Protein AF-T0KER9-F1 (afdb_monomer)

Secondary structure (DSSP, 8-state):
-----------HHHHHHHHH--SSHHHHHHHHHTS-S-HHHHHHHHHHHHHHHHHHHHHHHHHHHHHHHHHHHHHHHHHHHHHHHHHHHHHHHHHHHHHHHHHHHHHHHHHHHHHHHHHHHHHHTT---HHHHHHHHHHHHHHS-SS---SS--------

Mean predicted aligned error: 19.55 Å

Solvent-accessible surface area (backbone atoms only — not comparable to full-atom values): 9563 Å² total; per-residue (Å²): 143,78,86,79,74,75,74,71,85,67,50,77,67,53,52,54,51,64,73,63,58,58,91,43,68,70,51,44,50,56,52,48,71,70,48,97,63,57,73,69,56,41,53,52,52,47,54,52,51,49,51,52,54,52,52,52,51,55,48,51,52,53,52,49,52,52,50,51,58,51,53,54,60,54,52,54,58,54,53,52,52,52,52,53,51,55,53,50,54,52,54,52,51,50,53,51,51,52,51,53,50,54,52,50,52,51,51,50,53,56,50,52,52,51,53,51,52,52,50,52,54,29,57,77,70,72,48,85,51,71,67,58,52,51,53,49,50,53,53,51,49,65,75,65,49,86,73,88,73,80,85,83,78,84,70,90,80,84,85,138

Sequence (160 aa):
MTDDDDEVHMSPVMRKLQRAKPATIREAEQYVNKLDVSDEDKVMIKKHCVAILRMQKKAHERDHEKAHAKGYRQGDKSAHKILNQQMQDVLDMNRENLGRVKELESAIKKEQAKVAAVTREAAIRGIELPYARAAAVKRARALTSPSGSSVAEAICIDQD

Organism: Colletotrichum gloeosporioides (strain Cg-14) (NCBI:txid1237896)

pLDDT: mean 70.77, std 15.83, range [36.41, 95.31]

Nearest PDB structures (foldseek):
  3q84-assembly1_A  TM=3.142E-01  e=9.098E+00  Homo sapiens

Radius of gyration: 46.01 Å; Cα contacts (8 Å, |Δi|>4): 28; chains: 1; bounding box: 76×54×109 Å

Structure (mmCIF, N/CA/C/O backbone):
data_AF-T0KER9-F1
#
_entry.id   AF-T0KER9-F1
#
loop_
_atom_site.group_PDB
_atom_site.id
_atom_site.type_symbol
_atom_site.label_atom_id
_atom_site.label_alt_id
_atom_site.label_comp_id
_atom_site.label_asym_id
_atom_site.label_entity_id
_atom_site.label_seq_id
_atom_site.pdbx_PDB_ins_code
_atom_site.Cartn_x
_atom_site.Cartn_y
_atom_site.Cartn_z
_atom_site.occupancy
_atom_site.B_iso_or_equiv
_atom_site.auth_seq_id
_atom_site.auth_comp_id
_atom_site.auth_asym_id
_atom_site.auth_atom_id
_atom_site.pdbx_PDB_model_num
ATOM 1 N N . MET A 1 1 ? -32.392 24.425 36.756 1.00 43.94 1 MET A N 1
ATOM 2 C CA . MET A 1 1 ? -32.258 24.316 38.218 1.00 43.94 1 MET A CA 1
ATOM 3 C C . MET A 1 1 ? -33.446 23.538 38.726 1.00 43.94 1 MET A C 1
ATOM 5 O O . MET A 1 1 ? -34.551 24.062 38.662 1.00 43.94 1 MET A O 1
ATOM 9 N N . THR A 1 2 ? -33.205 22.290 39.104 1.00 38.09 2 THR A N 1
ATOM 10 C CA . THR A 1 2 ? -33.860 21.528 40.180 1.00 38.09 2 THR A CA 1
ATOM 11 C C . THR A 1 2 ? -33.209 20.154 40.111 1.00 38.09 2 THR A C 1
ATOM 13 O O . THR A 1 2 ? -33.622 19.273 39.364 1.00 38.09 2 THR A O 1
ATOM 16 N N . ASP A 1 3 ? -32.049 20.078 40.764 1.00 41.06 3 ASP A N 1
ATOM 17 C CA . ASP A 1 3 ? -31.461 18.824 41.200 1.00 41.06 3 ASP A CA 1
ATOM 18 C C . ASP A 1 3 ? -32.439 18.253 42.229 1.00 41.06 3 ASP A C 1
ATOM 20 O O . ASP A 1 3 ? -32.437 18.657 43.391 1.00 41.06 3 ASP A O 1
ATOM 24 N N . ASP A 1 4 ? -33.342 17.387 41.774 1.00 37.44 4 ASP A N 1
ATOM 25 C CA . ASP A 1 4 ? -34.071 16.492 42.665 1.00 37.44 4 ASP A CA 1
ATOM 26 C C . ASP A 1 4 ? -33.066 15.431 43.128 1.00 37.44 4 ASP A C 1
ATOM 28 O O . ASP A 1 4 ? -33.001 14.307 42.623 1.00 37.44 4 ASP A O 1
ATOM 32 N N . ASP A 1 5 ? -32.217 15.842 44.072 1.00 42.34 5 ASP A N 1
ATOM 33 C CA . ASP A 1 5 ? -31.582 14.948 45.023 1.00 42.34 5 ASP A CA 1
ATOM 34 C C . ASP A 1 5 ? -32.717 14.286 45.815 1.00 42.34 5 ASP A C 1
ATOM 36 O O . ASP A 1 5 ? -33.087 14.715 46.909 1.00 42.34 5 ASP A O 1
ATOM 40 N N . ASP A 1 6 ? -33.301 13.240 45.224 1.00 42.09 6 ASP A N 1
ATOM 41 C CA . ASP A 1 6 ? -34.067 12.223 45.929 1.00 42.09 6 ASP A CA 1
ATOM 42 C C . ASP A 1 6 ? -33.121 11.610 46.964 1.00 42.09 6 ASP A C 1
ATOM 44 O O . ASP A 1 6 ? -32.451 10.596 46.740 1.00 42.09 6 ASP A O 1
ATOM 48 N N . GLU A 1 7 ? -33.021 12.275 48.111 1.00 46.12 7 GLU A N 1
ATOM 49 C CA . GLU A 1 7 ? -32.312 11.812 49.284 1.00 46.12 7 GLU A CA 1
ATOM 50 C C . GLU A 1 7 ? -33.119 10.629 49.828 1.00 46.12 7 GLU A 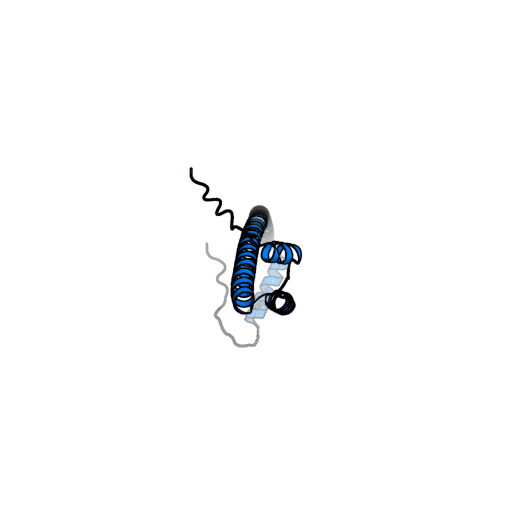C 1
ATOM 52 O O . GLU A 1 7 ? -33.942 10.751 50.737 1.00 46.12 7 GLU A O 1
ATOM 57 N N . VAL A 1 8 ? -32.945 9.467 49.183 1.00 50.75 8 VAL A N 1
ATOM 58 C CA . VAL A 1 8 ? -33.590 8.206 49.540 1.00 50.75 8 VAL A CA 1
ATOM 59 C C . VAL A 1 8 ? -33.367 8.027 51.032 1.00 50.75 8 VAL A C 1
ATOM 61 O O . VAL A 1 8 ? -32.240 7.807 51.478 1.00 50.75 8 VAL A O 1
ATOM 64 N N . HIS A 1 9 ? -34.430 8.172 51.822 1.00 49.97 9 HIS A N 1
ATOM 65 C CA . HIS A 1 9 ? -34.362 8.047 53.269 1.00 49.97 9 HIS A CA 1
ATOM 66 C C . HIS A 1 9 ? -34.039 6.585 53.607 1.00 49.97 9 HIS A C 1
ATOM 68 O O . HIS A 1 9 ? -34.904 5.720 53.740 1.00 49.97 9 HIS A O 1
ATOM 74 N N . MET A 1 10 ? -32.742 6.280 53.660 1.00 53.53 10 MET A N 1
ATOM 75 C CA . MET A 1 10 ? -32.235 4.925 53.818 1.00 53.53 10 MET A CA 1
ATOM 76 C C . MET A 1 10 ? -32.395 4.503 55.276 1.00 53.53 10 MET A C 1
ATOM 78 O O . MET A 1 10 ? -31.718 5.028 56.175 1.00 53.53 10 MET A O 1
ATOM 82 N N . SER A 1 11 ? -33.257 3.505 55.491 1.00 58.50 11 SER A N 1
ATOM 83 C CA . SER A 1 11 ? -33.399 2.798 56.767 1.00 58.50 11 SER A CA 1
ATOM 84 C C . SER A 1 11 ? -32.021 2.346 57.300 1.00 58.50 11 SER A C 1
ATOM 86 O O . SER A 1 11 ? -31.114 2.049 56.511 1.00 58.50 11 SER A O 1
ATOM 88 N N . PRO A 1 12 ? -31.811 2.258 58.627 1.00 64.56 12 PRO A N 1
ATOM 89 C CA . PRO A 1 12 ? -30.540 1.818 59.215 1.00 64.56 12 PRO A CA 1
ATOM 90 C C . PRO A 1 12 ? -30.029 0.480 58.655 1.00 64.56 12 PRO A C 1
ATOM 92 O O . PRO A 1 12 ? -28.821 0.259 58.542 1.00 64.56 12 PRO A O 1
ATOM 95 N N . VAL A 1 13 ? -30.950 -0.397 58.256 1.00 58.38 13 VAL A N 1
ATOM 96 C CA . VAL A 1 13 ? -30.665 -1.699 57.643 1.00 58.38 13 VAL A CA 1
ATOM 97 C C . VAL A 1 13 ? -30.149 -1.538 56.209 1.00 58.38 13 VAL A C 1
ATOM 99 O O . VAL A 1 13 ? -29.172 -2.180 55.823 1.00 58.38 13 VAL A O 1
ATOM 102 N N . MET A 1 14 ? -30.716 -0.597 55.453 1.00 60.62 14 MET A N 1
ATOM 103 C CA . MET A 1 14 ? -30.266 -0.243 54.103 1.00 60.62 14 MET A CA 1
ATOM 104 C C . MET A 1 14 ? -28.855 0.353 54.100 1.00 60.62 14 MET A C 1
ATOM 106 O O . MET A 1 14 ? -28.044 0.032 53.230 1.00 60.62 14 MET A O 1
ATOM 110 N N . ARG A 1 15 ? -28.507 1.146 55.122 1.00 64.44 15 ARG A N 1
ATOM 111 C CA . ARG A 1 15 ? -27.139 1.670 55.286 1.00 64.44 15 ARG A CA 1
ATOM 112 C C . ARG A 1 15 ? -26.126 0.563 55.588 1.00 64.44 15 ARG A C 1
ATOM 114 O O . ARG A 1 15 ? -25.007 0.611 55.079 1.00 64.44 15 ARG A O 1
ATOM 121 N N . LYS A 1 16 ? -26.495 -0.447 56.390 1.00 59.72 16 LYS A N 1
ATOM 122 C CA . LYS A 1 16 ? -25.638 -1.625 56.649 1.00 59.72 16 LYS A CA 1
ATOM 123 C C . LYS A 1 16 ? -25.383 -2.424 55.366 1.00 59.72 16 LYS A C 1
ATOM 125 O O . LYS A 1 16 ? -24.250 -2.821 55.111 1.00 59.72 16 LYS A O 1
ATOM 130 N N . LEU A 1 17 ? -26.405 -2.578 54.531 1.00 57.19 17 LEU A N 1
ATOM 131 C CA . LEU A 1 17 ? -26.329 -3.283 53.252 1.00 57.19 17 LEU A CA 1
ATOM 132 C C . LEU A 1 17 ? -25.457 -2.549 52.218 1.00 57.19 17 LEU A C 1
ATOM 134 O O . LEU A 1 17 ? -24.634 -3.166 51.546 1.00 57.19 17 LEU A O 1
ATOM 138 N N . GLN A 1 18 ? -25.562 -1.219 52.146 1.00 59.12 18 GLN A N 1
ATOM 139 C CA . GLN A 1 18 ? -24.709 -0.389 51.288 1.00 59.12 18 GLN A CA 1
ATOM 140 C C . GLN A 1 18 ? -23.229 -0.445 51.710 1.00 59.12 18 GLN A C 1
ATOM 142 O O . GLN A 1 18 ? -22.341 -0.440 50.858 1.00 59.12 18 GLN A O 1
ATOM 147 N N . ARG A 1 19 ? -22.951 -0.555 53.019 1.00 58.88 19 ARG A N 1
ATOM 148 C CA . ARG A 1 19 ? -21.592 -0.770 53.552 1.00 58.88 19 ARG A CA 1
ATOM 149 C C . ARG A 1 19 ? -21.040 -2.159 53.226 1.00 58.88 19 ARG A C 1
ATOM 151 O O . ARG A 1 19 ? -19.836 -2.282 53.030 1.00 58.88 19 ARG A O 1
ATOM 158 N N . ALA A 1 20 ? -21.901 -3.175 53.143 1.00 56.16 20 ALA A N 1
ATOM 159 C CA . ALA A 1 20 ? -21.507 -4.545 52.822 1.00 56.16 20 ALA A CA 1
ATOM 160 C C . ALA A 1 20 ? -21.098 -4.742 51.348 1.00 56.16 20 ALA A C 1
ATOM 162 O O . ALA A 1 20 ? -20.426 -5.725 51.056 1.00 56.16 20 ALA A O 1
ATOM 163 N N . LYS A 1 21 ? -21.473 -3.821 50.439 1.00 60.09 21 LYS A N 1
ATOM 164 C CA . LYS A 1 21 ? -21.130 -3.829 48.998 1.00 60.09 21 LYS A CA 1
ATOM 165 C C . LYS A 1 21 ? -21.174 -5.234 48.354 1.00 60.09 21 LYS A C 1
ATOM 167 O O . LYS A 1 21 ? -20.158 -5.679 47.823 1.00 60.09 21 LYS A O 1
ATOM 172 N N . PRO A 1 22 ? -22.317 -5.945 48.393 1.00 60.91 22 PRO A N 1
ATOM 173 C CA . PRO A 1 22 ? -22.422 -7.243 47.732 1.00 60.91 22 PRO A CA 1
ATOM 174 C C . PRO A 1 22 ? -22.118 -7.089 46.237 1.00 60.91 22 PRO A C 1
ATOM 176 O O . PRO A 1 22 ? -22.673 -6.208 45.581 1.00 60.91 22 PRO A O 1
ATOM 179 N N . ALA A 1 23 ? -21.226 -7.925 45.707 1.00 62.31 23 ALA A N 1
ATOM 180 C CA . ALA A 1 23 ? -20.772 -7.841 44.320 1.00 62.31 23 ALA A CA 1
ATOM 181 C C . ALA A 1 23 ? -21.773 -8.492 43.354 1.00 62.31 23 ALA A C 1
ATOM 183 O O . ALA A 1 23 ? -21.771 -8.211 42.155 1.00 62.31 23 ALA A O 1
ATOM 184 N N . THR A 1 24 ? -22.653 -9.357 43.871 1.00 64.62 24 THR A N 1
ATOM 185 C CA . THR A 1 24 ? -23.664 -10.066 43.082 1.00 64.62 24 THR A CA 1
ATOM 186 C C . THR A 1 24 ? -25.045 -10.045 43.736 1.00 64.62 24 THR A C 1
ATOM 188 O O . THR A 1 24 ? -25.189 -9.928 44.953 1.00 64.62 24 THR A O 1
ATOM 191 N N . ILE A 1 25 ? -26.091 -10.216 42.916 1.00 67.25 25 ILE A N 1
ATOM 192 C CA . ILE A 1 25 ? -27.487 -10.315 43.387 1.00 67.25 25 ILE A CA 1
ATOM 193 C C . ILE A 1 25 ? -27.636 -11.462 44.395 1.00 67.25 25 ILE A C 1
ATOM 195 O O . ILE A 1 25 ? -28.291 -11.308 45.421 1.00 67.25 25 ILE A O 1
ATOM 199 N N . ARG A 1 26 ? -26.956 -12.583 44.144 1.00 71.00 26 ARG A N 1
ATOM 200 C CA . ARG A 1 26 ? -26.971 -13.767 45.005 1.00 71.00 26 ARG A CA 1
ATOM 201 C C . ARG A 1 26 ? -26.353 -13.501 46.384 1.00 71.00 26 ARG A C 1
ATOM 203 O O . ARG A 1 26 ? -26.870 -13.986 47.385 1.00 71.00 26 ARG A O 1
ATOM 210 N N . GLU A 1 27 ? -25.280 -12.717 46.460 1.00 71.19 27 GLU A N 1
ATOM 211 C CA . GLU A 1 27 ? -24.685 -12.304 47.741 1.00 71.19 27 GLU A CA 1
ATOM 212 C C . GLU A 1 27 ? -25.594 -11.344 48.509 1.00 71.19 27 GLU A C 1
ATOM 214 O O . GLU A 1 27 ? -25.758 -11.482 49.723 1.00 71.19 27 GLU A O 1
ATOM 219 N N . ALA A 1 28 ? -26.238 -10.412 47.801 1.00 68.44 28 ALA A N 1
ATOM 220 C CA . ALA A 1 28 ? -27.218 -9.515 48.398 1.00 68.44 28 ALA A CA 1
ATOM 221 C C . ALA A 1 28 ? -28.401 -10.300 48.989 1.00 68.44 28 ALA A C 1
ATOM 223 O O . ALA A 1 28 ? -28.782 -10.075 50.134 1.00 68.44 28 ALA A O 1
ATOM 224 N N . GLU A 1 29 ? -28.939 -11.280 48.260 1.00 72.69 29 GLU A N 1
ATOM 225 C CA . GLU A 1 29 ? -30.026 -12.140 48.739 1.00 72.69 29 GLU A CA 1
ATOM 226 C C . GLU A 1 29 ? -29.635 -12.955 49.977 1.00 72.69 29 GLU A C 1
ATOM 228 O O . GLU A 1 29 ? -30.417 -13.045 50.926 1.00 72.69 29 GLU A O 1
ATOM 233 N N . GLN A 1 30 ? -28.420 -13.510 50.002 1.00 76.69 30 GLN A N 1
ATOM 234 C CA . GLN A 1 30 ? -27.901 -14.243 51.158 1.00 76.69 30 GLN A CA 1
ATOM 235 C C . GLN A 1 30 ? -27.713 -13.348 52.383 1.00 76.69 30 GLN A C 1
ATOM 237 O O . GLN A 1 30 ? -27.965 -13.795 53.500 1.00 76.69 30 GLN A O 1
ATOM 242 N N . TYR A 1 31 ? -27.278 -12.102 52.192 1.00 73.69 31 TYR A N 1
ATOM 243 C CA . TYR A 1 31 ? -27.141 -11.144 53.283 1.00 73.69 31 TYR A CA 1
ATOM 244 C C . TYR A 1 31 ? -28.510 -10.743 53.837 1.00 73.69 31 TYR A C 1
ATOM 246 O O . TYR A 1 31 ? -28.703 -10.757 55.048 1.00 73.69 31 TYR A O 1
ATOM 254 N N . VAL A 1 32 ? -29.487 -10.475 52.964 1.00 75.12 32 VAL A N 1
ATOM 255 C CA . VAL A 1 32 ? -30.846 -10.100 53.384 1.00 75.12 32 VAL A CA 1
ATOM 256 C C . VAL A 1 32 ? -31.558 -11.237 54.116 1.00 75.12 32 VAL A C 1
ATOM 258 O O . VAL A 1 32 ? -32.258 -10.990 55.091 1.00 75.12 32 VAL A O 1
ATOM 261 N N . ASN A 1 33 ? -31.331 -12.490 53.717 1.00 79.06 33 ASN A N 1
ATOM 262 C CA . ASN A 1 33 ? -31.884 -13.652 54.420 1.00 79.06 33 ASN A CA 1
ATOM 263 C C . ASN A 1 33 ? -31.319 -13.835 55.842 1.00 79.06 33 ASN A C 1
ATOM 265 O O . ASN A 1 33 ? -31.956 -14.496 56.655 1.00 79.06 33 ASN A O 1
ATOM 269 N N . LYS A 1 34 ? -30.141 -13.270 56.142 1.00 80.50 34 LYS A N 1
ATOM 270 C CA . LYS A 1 34 ? -29.507 -13.309 57.472 1.00 80.50 34 LYS A CA 1
ATOM 271 C C . LYS A 1 34 ? -29.912 -12.132 58.366 1.00 80.50 34 LYS A C 1
ATOM 273 O O . LYS A 1 34 ? -29.475 -12.074 59.512 1.00 80.50 34 LYS A O 1
ATOM 278 N N . LEU A 1 35 ? -30.685 -11.177 57.846 1.00 76.44 35 LEU A N 1
ATOM 279 C CA . LEU A 1 35 ? -31.168 -10.039 58.620 1.00 76.44 35 LEU A CA 1
ATOM 280 C C . LEU A 1 35 ? -32.359 -10.456 59.481 1.00 76.44 35 LEU A C 1
ATOM 282 O O . LEU A 1 35 ? -33.313 -11.061 58.988 1.00 76.44 35 LEU A O 1
ATOM 286 N N . ASP A 1 36 ? -32.306 -10.067 60.750 1.00 80.25 36 ASP A N 1
ATOM 287 C CA . ASP A 1 36 ? -33.401 -10.234 61.701 1.00 80.25 36 ASP A CA 1
ATOM 288 C C . ASP A 1 36 ? -34.410 -9.086 61.535 1.00 80.25 36 ASP A C 1
ATOM 290 O O . ASP A 1 36 ? -34.420 -8.106 62.277 1.00 80.25 36 ASP A O 1
ATOM 294 N N . VAL A 1 37 ? -35.160 -9.144 60.434 1.00 78.56 37 VAL A N 1
ATOM 295 C CA . VAL A 1 37 ? -36.209 -8.186 60.051 1.00 78.56 37 VAL A CA 1
ATOM 296 C C . VAL A 1 37 ? -37.430 -8.948 59.535 1.00 78.56 37 VAL A C 1
ATOM 298 O O . VAL A 1 37 ? -37.315 -10.122 59.164 1.00 78.56 37 VAL A O 1
ATOM 301 N N . SER A 1 38 ? -38.592 -8.290 59.509 1.00 84.31 38 SER A N 1
ATOM 302 C CA . SER A 1 38 ? -39.838 -8.897 59.031 1.00 84.31 38 SER A CA 1
ATOM 303 C C . SER A 1 38 ? -39.707 -9.397 57.586 1.00 84.31 38 SER A C 1
ATOM 305 O O . SER A 1 38 ? -38.889 -8.901 56.804 1.00 84.31 38 SER A O 1
ATOM 307 N N . ASP A 1 39 ? -40.514 -10.386 57.201 1.00 81.88 39 ASP A N 1
ATOM 308 C CA . ASP A 1 39 ? -40.457 -10.926 55.839 1.00 81.88 39 ASP A CA 1
ATOM 309 C C . ASP A 1 39 ? -40.883 -9.892 54.781 1.00 81.88 39 ASP A C 1
ATOM 311 O O . ASP A 1 39 ? -40.345 -9.888 53.671 1.00 81.88 39 ASP A O 1
ATOM 315 N N . GLU A 1 40 ? -41.755 -8.947 55.141 1.00 83.31 40 GLU A N 1
ATOM 316 C CA . GLU A 1 40 ? -42.127 -7.800 54.303 1.00 83.31 40 GLU A CA 1
ATOM 317 C C . GLU A 1 40 ? -40.931 -6.863 54.066 1.00 83.31 40 GLU A C 1
ATOM 319 O O . GLU A 1 40 ? -40.636 -6.494 52.921 1.00 83.31 40 GLU A O 1
ATOM 324 N N . ASP A 1 41 ? -40.164 -6.565 55.119 1.00 77.31 41 ASP A N 1
ATOM 325 C CA . ASP A 1 41 ? -38.945 -5.760 55.017 1.00 77.31 41 ASP A CA 1
ATOM 326 C C . ASP A 1 41 ? -37.872 -6.468 54.185 1.00 77.31 41 ASP A C 1
ATOM 328 O O . ASP A 1 41 ? -37.228 -5.841 53.340 1.00 77.31 41 ASP A O 1
ATOM 332 N N . LYS A 1 42 ? -37.704 -7.791 54.330 1.00 78.94 42 LYS A N 1
ATOM 333 C CA . LYS A 1 42 ? -36.767 -8.569 53.494 1.00 78.94 42 LYS A CA 1
ATOM 334 C C . LYS A 1 42 ? -37.103 -8.455 52.009 1.00 78.94 42 LYS A C 1
ATOM 336 O O . LYS A 1 42 ? -36.190 -8.358 51.183 1.00 78.94 42 LYS A O 1
ATOM 341 N N . VAL A 1 43 ? -38.387 -8.459 51.646 1.00 80.25 43 VAL A N 1
ATOM 342 C CA . VAL A 1 43 ? -38.828 -8.314 50.249 1.00 80.25 43 VAL A CA 1
ATOM 343 C C . VAL A 1 43 ? -38.497 -6.922 49.711 1.00 80.25 43 VAL A C 1
ATOM 345 O O . VAL A 1 43 ? -37.958 -6.813 48.604 1.00 80.25 43 VAL A O 1
ATOM 348 N N . MET A 1 44 ? -38.761 -5.862 50.482 1.00 78.94 44 MET A N 1
ATOM 349 C CA . MET A 1 44 ? -38.396 -4.498 50.082 1.00 78.94 44 MET A CA 1
ATOM 350 C C . MET A 1 44 ? -36.883 -4.330 49.930 1.00 78.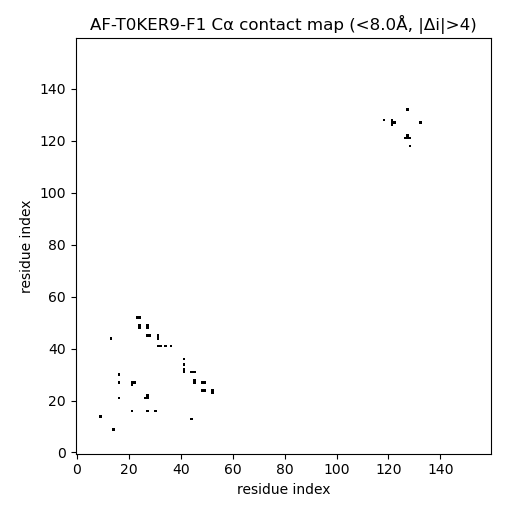94 44 MET A C 1
ATOM 352 O O . MET A 1 44 ? -36.417 -3.814 48.911 1.00 78.94 44 MET A O 1
ATOM 356 N N . ILE A 1 45 ? -36.111 -4.832 50.894 1.00 76.75 45 ILE A N 1
ATOM 357 C CA . ILE A 1 45 ? -34.651 -4.739 50.881 1.00 76.75 45 ILE A CA 1
ATOM 358 C C . ILE A 1 45 ? -34.074 -5.487 49.668 1.00 76.75 45 ILE A C 1
ATOM 360 O O . ILE A 1 45 ? -33.223 -4.942 48.963 1.00 76.75 45 ILE A O 1
ATOM 364 N N . LYS A 1 46 ? -34.573 -6.693 49.351 1.00 78.12 46 LYS A N 1
ATOM 365 C CA . LYS A 1 46 ? -34.165 -7.438 48.144 1.00 78.12 46 LYS A CA 1
ATOM 366 C C . LYS A 1 46 ? -34.444 -6.656 46.864 1.00 78.12 46 LYS A C 1
ATOM 368 O O . LYS A 1 46 ? -33.549 -6.531 46.028 1.00 78.12 46 LYS A O 1
ATOM 373 N N . LYS A 1 47 ? -35.653 -6.100 46.710 1.00 79.69 47 LYS A N 1
ATOM 374 C CA . LYS A 1 47 ?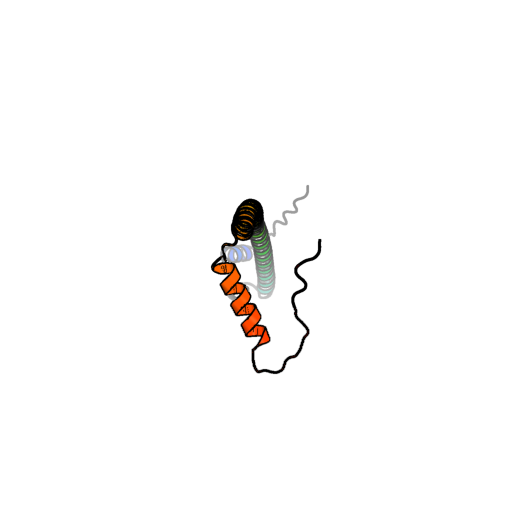 -36.016 -5.294 45.530 1.00 79.69 47 LYS A CA 1
ATOM 375 C C . LYS A 1 47 ? -35.071 -4.108 45.353 1.00 79.69 47 LYS A C 1
ATOM 377 O O . LYS A 1 47 ? -34.585 -3.871 44.248 1.00 79.69 47 LYS A O 1
ATOM 382 N N . HIS A 1 48 ? -34.771 -3.406 46.441 1.00 76.81 48 HIS A N 1
ATOM 383 C CA . HIS A 1 48 ? -33.899 -2.240 46.405 1.00 76.81 48 HIS A CA 1
ATOM 384 C C . HIS A 1 48 ? -32.439 -2.618 46.094 1.00 76.81 48 HIS A C 1
ATOM 386 O O . HIS A 1 48 ? -31.787 -1.969 45.277 1.00 76.81 48 HIS A O 1
ATOM 392 N N . CYS A 1 49 ? -31.944 -3.732 46.641 1.00 72.50 49 CYS A N 1
ATOM 393 C CA . CYS A 1 49 ? -30.614 -4.254 46.319 1.00 72.50 49 CYS A CA 1
ATOM 394 C C . CYS A 1 49 ? -30.466 -4.631 44.841 1.00 72.50 49 CYS A C 1
ATOM 396 O O . CYS A 1 49 ? -29.479 -4.273 44.198 1.00 72.50 49 CYS A O 1
ATOM 398 N N . VAL A 1 50 ? -31.462 -5.324 44.284 1.00 76.75 50 VAL A N 1
ATOM 399 C CA . VAL A 1 50 ? -31.482 -5.690 42.862 1.00 76.75 50 VAL A CA 1
ATOM 400 C C . VAL A 1 50 ? -31.508 -4.441 41.977 1.00 76.75 50 VAL A C 1
ATOM 402 O O . VAL A 1 50 ? -30.813 -4.405 40.961 1.00 76.75 50 VAL A O 1
ATOM 405 N N . ALA A 1 51 ? -32.267 -3.408 42.355 1.00 76.69 51 ALA A N 1
ATOM 406 C CA . ALA A 1 51 ? -32.310 -2.146 41.620 1.00 76.69 51 ALA A CA 1
ATOM 407 C C . ALA A 1 51 ? -30.936 -1.452 41.585 1.00 76.69 51 ALA A C 1
ATOM 409 O O . ALA A 1 51 ? -30.464 -1.098 40.503 1.00 76.69 51 ALA A O 1
ATOM 410 N N . ILE A 1 52 ? -30.254 -1.344 42.731 1.00 75.62 52 ILE A N 1
ATOM 411 C CA . ILE A 1 52 ? -28.908 -0.754 42.822 1.00 75.62 52 ILE A CA 1
ATOM 412 C C . ILE A 1 52 ? -27.909 -1.522 41.946 1.00 75.62 52 ILE A C 1
ATOM 414 O O . ILE A 1 52 ? -27.195 -0.914 41.148 1.00 75.62 52 ILE A O 1
ATOM 418 N N . LEU A 1 53 ? -27.890 -2.855 42.038 1.00 76.56 53 LEU A N 1
ATOM 419 C CA . LEU A 1 53 ? -26.967 -3.688 41.260 1.00 76.56 53 LEU A CA 1
ATOM 420 C C . LEU A 1 53 ? -27.216 -3.575 39.750 1.00 76.56 53 LEU A C 1
ATOM 422 O O . LEU A 1 53 ? -26.271 -3.528 38.961 1.00 76.56 53 LEU A O 1
ATOM 426 N N . ARG A 1 54 ? -28.481 -3.468 39.329 1.00 78.75 54 ARG A N 1
ATOM 427 C CA . ARG A 1 54 ? -28.833 -3.218 37.922 1.00 78.75 54 ARG A CA 1
ATOM 428 C C . ARG A 1 54 ? -28.350 -1.850 37.446 1.00 78.75 54 ARG A C 1
ATOM 430 O O . ARG A 1 54 ? -27.822 -1.756 36.339 1.00 78.75 54 ARG A O 1
ATOM 437 N N . MET A 1 55 ? -28.491 -0.805 38.265 1.00 75.81 55 MET A N 1
ATOM 438 C CA . MET A 1 55 ? -27.983 0.528 37.922 1.00 75.81 55 MET A CA 1
ATOM 439 C C . MET A 1 55 ? -26.456 0.547 37.803 1.00 75.81 55 MET A C 1
ATOM 441 O O . MET A 1 55 ? -25.931 1.116 36.848 1.00 75.81 55 MET A O 1
ATOM 445 N N . GLN A 1 56 ? -25.749 -0.126 38.715 1.00 75.69 56 GLN A N 1
ATOM 446 C CA . GLN A 1 56 ? -24.290 -0.252 38.669 1.00 75.69 56 GLN A CA 1
ATOM 447 C C . GLN A 1 56 ? -23.817 -1.018 37.429 1.00 75.69 56 GLN A C 1
ATOM 449 O O . GLN A 1 56 ? -22.908 -0.556 36.741 1.00 75.69 56 GLN A O 1
ATOM 454 N N . LYS A 1 57 ? -24.476 -2.132 37.079 1.00 78.62 57 LYS A N 1
ATOM 455 C CA . LYS A 1 57 ? -24.179 -2.885 35.851 1.00 78.62 57 LYS A CA 1
ATOM 456 C C . LYS A 1 57 ? -24.345 -2.013 34.602 1.00 78.62 57 LYS A C 1
ATOM 458 O O . LYS A 1 57 ? -23.436 -1.940 33.783 1.00 78.62 57 LYS A O 1
ATOM 463 N N . LYS A 1 58 ? -25.459 -1.283 34.499 1.00 78.12 58 LYS A N 1
ATOM 464 C CA . LYS A 1 58 ? -25.735 -0.382 33.368 1.00 78.12 58 LYS A CA 1
ATOM 465 C C . LYS A 1 58 ? -24.772 0.813 33.311 1.00 78.12 58 LYS A C 1
ATOM 467 O O . LYS A 1 58 ? -24.495 1.341 32.237 1.00 78.12 58 LYS A O 1
ATOM 472 N N . ALA A 1 59 ? -24.277 1.292 34.453 1.00 74.69 59 ALA A N 1
ATOM 473 C CA . ALA A 1 59 ? -23.222 2.305 34.491 1.00 74.69 59 ALA A CA 1
ATOM 474 C C . ALA A 1 59 ? -21.895 1.740 33.959 1.00 74.69 59 ALA A C 1
ATOM 476 O O . ALA A 1 59 ? -21.302 2.340 33.068 1.00 74.69 59 ALA A O 1
ATOM 477 N N . HIS A 1 60 ? -21.506 0.548 34.414 1.00 74.69 60 HIS A N 1
ATOM 478 C CA . HIS A 1 60 ? -20.295 -0.132 33.959 1.00 74.69 60 HIS A CA 1
ATOM 479 C C . HIS A 1 60 ? -20.328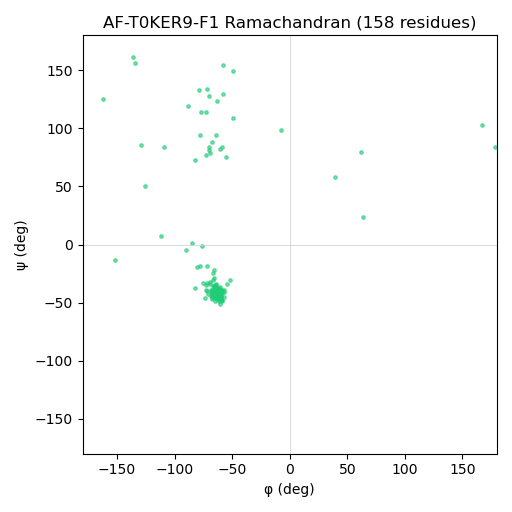 -0.457 32.456 1.00 74.69 60 HIS A C 1
ATOM 481 O O . HIS A 1 60 ? -19.346 -0.231 31.759 1.00 74.69 60 HIS A O 1
ATOM 487 N N . GLU A 1 61 ? -21.458 -0.939 31.931 1.00 76.56 61 GLU A N 1
ATOM 488 C CA . GLU A 1 61 ? -21.643 -1.188 30.491 1.00 76.56 61 GLU A CA 1
ATOM 489 C C . GLU A 1 61 ? -21.474 0.098 29.667 1.00 76.56 61 GLU A C 1
ATOM 491 O O . GLU A 1 61 ? -20.732 0.107 28.687 1.00 76.56 61 GLU A O 1
ATOM 496 N N . ARG A 1 62 ? -22.070 1.215 30.109 1.00 76.62 62 ARG A N 1
ATOM 497 C CA . ARG A 1 62 ? -21.905 2.520 29.444 1.00 76.62 62 ARG A CA 1
ATOM 498 C C . ARG A 1 62 ? -20.464 3.023 29.481 1.00 76.62 62 ARG A C 1
ATOM 500 O O . ARG A 1 62 ? -20.004 3.627 28.513 1.00 76.62 62 ARG A O 1
ATOM 507 N N . ASP A 1 63 ? -19.749 2.817 30.580 1.00 71.31 63 ASP A N 1
ATOM 508 C CA . ASP A 1 63 ? -18.348 3.233 30.687 1.00 71.31 63 ASP A CA 1
ATOM 509 C C . ASP A 1 63 ? -17.427 2.343 29.845 1.00 71.31 63 ASP A C 1
ATOM 511 O O . ASP A 1 63 ? -16.507 2.850 29.199 1.00 71.31 63 ASP A O 1
ATOM 515 N N . HIS A 1 64 ? -17.738 1.050 29.750 1.00 69.31 64 HIS A N 1
ATOM 516 C CA . HIS A 1 64 ? -17.071 0.118 28.848 1.00 69.31 64 HIS A CA 1
ATOM 517 C C . HIS A 1 64 ? -17.286 0.501 27.374 1.00 69.31 64 HIS A C 1
ATOM 519 O O . HIS A 1 64 ? -16.323 0.579 26.613 1.00 69.31 64 HIS A O 1
ATOM 525 N N . GLU A 1 65 ? -18.515 0.840 26.971 1.00 71.12 65 GLU A N 1
ATOM 526 C CA . GLU A 1 65 ? -18.821 1.349 25.625 1.00 71.12 65 GLU A CA 1
ATOM 527 C C . GLU A 1 65 ? -18.079 2.657 25.314 1.00 71.12 65 GLU A C 1
ATOM 529 O O . GLU A 1 65 ? -17.493 2.803 24.239 1.00 71.12 65 GLU A O 1
ATOM 534 N N . LYS A 1 66 ? -18.029 3.602 26.263 1.00 72.44 66 LYS A N 1
ATOM 535 C CA . LYS A 1 66 ? -17.265 4.853 26.108 1.00 72.44 66 LYS A CA 1
ATOM 536 C C . LYS A 1 66 ? -15.763 4.600 25.968 1.00 72.44 66 LYS A C 1
ATOM 538 O O . LYS A 1 66 ? -15.108 5.292 25.185 1.00 72.44 66 LYS A O 1
ATOM 543 N N . ALA A 1 67 ? -15.208 3.651 26.720 1.00 65.94 67 ALA A N 1
ATOM 544 C CA . ALA A 1 67 ? -13.800 3.275 26.631 1.00 65.94 67 ALA A CA 1
ATOM 545 C C . ALA A 1 67 ? -13.485 2.605 25.283 1.00 65.94 67 ALA A C 1
ATOM 547 O O . ALA A 1 67 ? -12.536 3.011 24.608 1.00 65.94 67 ALA A O 1
ATOM 548 N N . H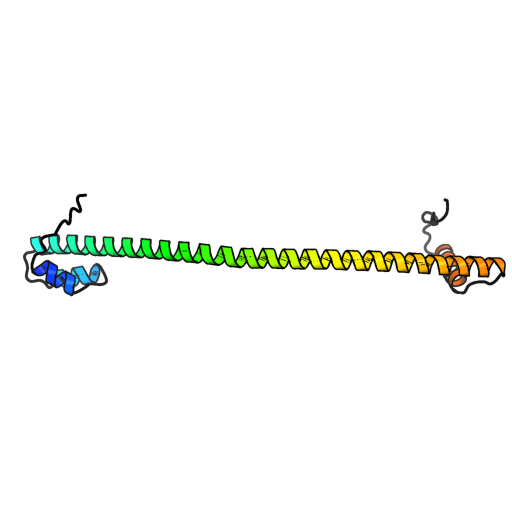IS A 1 68 ? -14.332 1.674 24.835 1.00 64.19 68 HIS A N 1
ATOM 549 C CA . HIS A 1 68 ? -14.218 1.042 23.518 1.00 64.19 68 HIS A CA 1
ATOM 550 C C . HIS A 1 68 ? -14.314 2.056 22.371 1.00 64.19 68 HIS A C 1
ATOM 552 O O . HIS A 1 68 ? -13.481 2.040 21.465 1.00 64.19 68 HIS A O 1
ATOM 558 N N . ALA A 1 69 ? -15.264 2.993 22.429 1.00 61.88 69 ALA A N 1
ATOM 559 C CA . ALA A 1 69 ? -15.420 4.037 21.417 1.00 61.88 69 ALA A CA 1
ATOM 560 C C . ALA A 1 69 ? -14.212 4.994 21.352 1.00 61.88 69 ALA A C 1
ATOM 562 O O . ALA A 1 69 ? -13.848 5.466 20.272 1.00 61.88 69 ALA A O 1
ATOM 563 N N . LYS A 1 70 ? -13.561 5.278 22.489 1.00 61.28 70 LYS A N 1
ATOM 564 C CA . LYS A 1 70 ? -12.319 6.071 22.531 1.00 61.28 70 LYS A CA 1
ATOM 565 C C . LYS A 1 70 ? -11.126 5.304 21.950 1.00 61.28 70 LYS A C 1
ATOM 567 O O . LYS A 1 70 ? -10.376 5.891 21.173 1.00 61.28 70 LYS A O 1
ATOM 572 N N . GLY A 1 71 ? -10.988 4.016 22.274 1.00 59.31 71 GLY A N 1
ATOM 573 C CA . GLY A 1 71 ? -9.922 3.155 21.747 1.00 59.31 71 GLY A CA 1
ATOM 574 C C .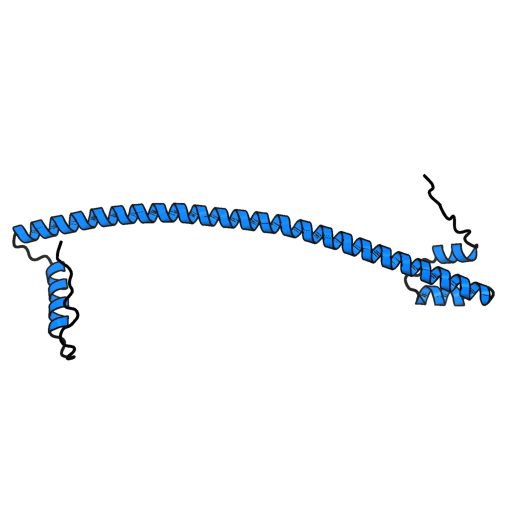 GLY A 1 71 ? -9.983 2.994 20.225 1.00 59.31 71 GLY A C 1
ATOM 575 O O . GLY A 1 71 ? -8.972 3.174 19.547 1.00 59.31 71 GLY A O 1
ATOM 576 N N . TYR A 1 72 ? -11.181 2.776 19.670 1.00 56.16 72 TYR A N 1
ATOM 577 C CA . TYR A 1 72 ? -11.384 2.667 18.218 1.00 56.16 72 TYR A CA 1
ATOM 578 C C . TYR A 1 72 ? -10.980 3.950 17.472 1.00 56.16 72 TYR A C 1
ATOM 580 O O . TYR A 1 72 ? -10.254 3.905 16.482 1.00 56.16 72 TYR A O 1
ATOM 588 N N . ARG A 1 73 ? -11.364 5.122 18.000 1.00 57.09 73 ARG A N 1
ATOM 589 C CA . ARG A 1 73 ? -11.028 6.427 17.400 1.00 57.09 73 ARG A CA 1
ATOM 590 C C . ARG A 1 73 ? -9.533 6.765 17.437 1.00 57.09 73 ARG A C 1
ATOM 592 O O . ARG A 1 73 ? -9.086 7.583 16.634 1.00 57.09 73 ARG A O 1
ATOM 599 N N . GLN A 1 74 ? -8.770 6.200 18.374 1.00 56.78 74 GLN A N 1
ATOM 600 C CA . GLN A 1 74 ? -7.318 6.396 18.450 1.00 56.78 74 GLN A CA 1
ATOM 601 C C . GLN A 1 74 ? -6.552 5.464 17.502 1.00 56.78 74 GLN A C 1
ATOM 603 O O . GLN A 1 74 ? -5.584 5.912 16.886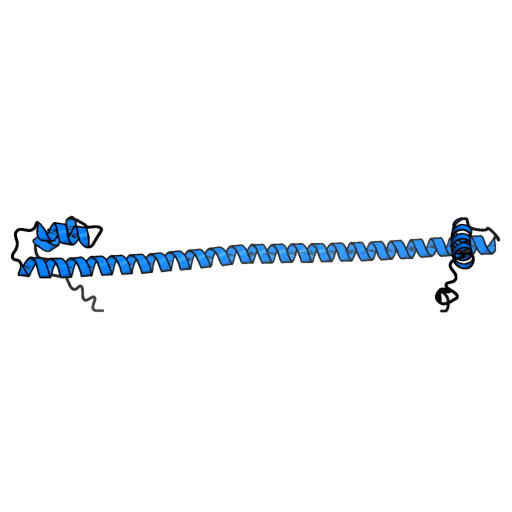 1.00 56.78 74 GLN A O 1
ATOM 608 N N . GLY A 1 75 ? -7.008 4.217 17.335 1.00 59.44 75 GLY A N 1
ATOM 609 C CA . GLY A 1 75 ? -6.428 3.271 16.376 1.00 59.44 75 GLY A CA 1
ATOM 610 C C . GLY A 1 75 ? -6.543 3.749 14.925 1.00 59.44 75 GLY A C 1
ATOM 611 O O . GLY A 1 75 ? -5.547 3.752 14.199 1.00 59.44 75 GLY A O 1
ATOM 612 N N . ASP A 1 76 ? -7.716 4.260 14.537 1.00 63.12 76 ASP A N 1
ATOM 613 C CA . ASP A 1 76 ? -7.998 4.709 13.163 1.00 63.12 76 ASP A CA 1
ATOM 614 C C . ASP A 1 76 ? -7.099 5.866 12.704 1.00 63.12 76 ASP A C 1
ATOM 616 O O . ASP A 1 76 ? -6.582 5.877 11.587 1.00 63.12 76 ASP A O 1
ATOM 620 N N . LYS A 1 77 ? -6.850 6.847 13.581 1.00 62.78 77 LYS A N 1
ATOM 621 C CA . LYS A 1 77 ? -6.031 8.021 13.231 1.00 62.78 77 LYS A CA 1
ATOM 622 C C . LYS A 1 77 ? -4.558 7.670 13.026 1.00 62.78 77 LYS A C 1
ATOM 624 O O . LYS A 1 77 ? -3.895 8.284 12.192 1.00 62.78 77 LYS A O 1
ATOM 629 N N . SER A 1 78 ? -4.047 6.702 13.786 1.00 72.94 78 SER A N 1
ATOM 630 C CA . SER A 1 78 ? -2.660 6.244 13.670 1.00 72.94 78 SER A CA 1
ATOM 631 C C . SER A 1 78 ? -2.455 5.414 12.401 1.00 72.94 78 SER A C 1
ATOM 633 O O . SER A 1 78 ? -1.538 5.685 11.626 1.00 72.94 78 SER A O 1
ATOM 635 N N . ALA A 1 79 ? -3.363 4.470 12.132 1.00 76.56 79 ALA A N 1
ATOM 636 C CA . ALA A 1 79 ? -3.312 3.634 10.935 1.00 76.56 79 ALA A CA 1
ATOM 637 C C . ALA A 1 79 ? -3.415 4.467 9.649 1.00 76.56 79 ALA A C 1
ATOM 639 O O . ALA A 1 79 ? -2.630 4.275 8.721 1.00 76.56 79 ALA A O 1
ATOM 640 N N . HIS A 1 80 ? -4.315 5.454 9.617 1.00 79.12 80 HIS A N 1
ATOM 641 C CA . HIS A 1 80 ? -4.492 6.291 8.4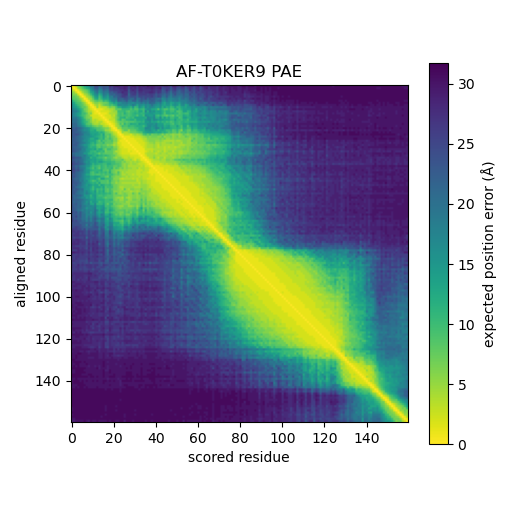35 1.00 79.12 80 HIS A CA 1
ATOM 642 C C . HIS A 1 80 ? -3.261 7.161 8.132 1.00 79.12 80 HIS A C 1
ATOM 644 O O . HIS A 1 80 ? -2.911 7.353 6.967 1.00 79.12 80 HIS A O 1
ATOM 650 N N . LYS A 1 81 ? -2.563 7.643 9.170 1.00 82.44 81 LYS A N 1
ATOM 651 C CA . LYS A 1 81 ? -1.312 8.398 9.013 1.00 82.44 81 LYS A CA 1
ATOM 652 C C . LYS A 1 81 ? -0.198 7.531 8.421 1.00 82.44 81 LYS A C 1
ATOM 654 O O . LYS A 1 81 ? 0.505 7.990 7.527 1.00 82.44 81 LYS A O 1
ATOM 659 N N . ILE A 1 82 ? -0.056 6.294 8.899 1.00 85.56 82 ILE A N 1
ATOM 660 C CA . ILE A 1 82 ? 0.942 5.341 8.389 1.00 85.56 82 ILE A CA 1
ATOM 661 C C . ILE A 1 82 ? 0.651 4.999 6.924 1.00 85.56 82 ILE A C 1
ATOM 663 O O . ILE A 1 82 ? 1.555 5.062 6.098 1.00 85.56 82 ILE A O 1
ATOM 667 N N . LEU A 1 83 ? -0.611 4.720 6.590 1.00 86.62 83 LEU A N 1
ATOM 668 C CA . LEU A 1 83 ? -1.037 4.435 5.217 1.00 86.62 83 LEU A CA 1
ATOM 669 C C . LEU A 1 83 ? -0.751 5.598 4.262 1.00 86.62 83 LEU A C 1
ATOM 671 O O . LEU A 1 83 ? -0.221 5.384 3.175 1.00 86.62 83 LEU A O 1
ATOM 675 N N . ASN A 1 84 ? -1.049 6.832 4.675 1.00 90.25 84 ASN A N 1
ATOM 676 C CA . ASN A 1 84 ? -0.767 8.008 3.851 1.00 90.25 84 ASN A CA 1
ATOM 677 C C . ASN A 1 84 ? 0.739 8.208 3.637 1.00 90.25 84 ASN A C 1
ATOM 679 O O . ASN A 1 84 ? 1.146 8.557 2.532 1.00 90.25 84 ASN A O 1
ATOM 683 N N . GLN A 1 85 ? 1.563 7.953 4.659 1.00 91.25 85 GLN A N 1
ATOM 684 C CA . GLN A 1 85 ? 3.018 8.021 4.520 1.00 91.25 85 GLN A CA 1
ATOM 685 C C . GLN A 1 85 ? 3.535 6.956 3.546 1.00 91.25 85 GLN A C 1
ATOM 687 O O . GLN A 1 85 ? 4.254 7.287 2.612 1.00 91.25 85 GLN A O 1
ATOM 692 N N . GLN A 1 86 ? 3.103 5.702 3.700 1.00 90.31 86 GLN A N 1
ATOM 693 C CA . GLN A 1 86 ? 3.497 4.612 2.803 1.00 90.31 86 GLN A CA 1
ATOM 694 C C . GLN A 1 86 ? 3.079 4.876 1.352 1.00 90.31 86 GLN A C 1
ATOM 696 O O . GLN A 1 86 ? 3.832 4.585 0.424 1.00 90.31 86 GLN A O 1
ATOM 701 N N . MET A 1 87 ? 1.891 5.449 1.141 1.00 94.31 87 MET A N 1
ATOM 702 C CA . MET A 1 87 ? 1.434 5.836 -0.191 1.00 94.31 87 MET A CA 1
ATOM 703 C C . MET A 1 87 ? 2.336 6.913 -0.804 1.00 94.31 87 MET A C 1
ATOM 705 O O . MET A 1 87 ? 2.677 6.818 -1.982 1.00 94.31 87 MET A O 1
ATOM 709 N N . GLN A 1 88 ? 2.751 7.905 -0.014 1.00 94.56 88 GLN A N 1
ATOM 710 C CA . GLN A 1 88 ? 3.663 8.947 -0.476 1.00 94.56 88 GLN A CA 1
ATOM 711 C C . GLN A 1 88 ? 5.037 8.371 -0.847 1.00 94.56 88 GLN A C 1
ATOM 713 O O . GLN A 1 88 ? 5.539 8.660 -1.932 1.00 94.56 88 GLN A O 1
ATOM 718 N N . ASP A 1 89 ? 5.585 7.481 -0.016 1.00 93.81 89 ASP A N 1
ATOM 719 C CA . ASP A 1 89 ? 6.878 6.835 -0.264 1.00 93.81 89 ASP A CA 1
ATOM 720 C C . ASP A 1 89 ? 6.869 6.035 -1.586 1.00 93.81 89 ASP A C 1
ATOM 722 O O . ASP A 1 89 ? 7.825 6.076 -2.363 1.00 93.81 89 ASP A O 1
ATOM 726 N N . VAL A 1 90 ? 5.761 5.344 -1.891 1.00 94.31 90 VAL A N 1
ATOM 727 C CA . VAL A 1 90 ? 5.588 4.612 -3.160 1.00 94.31 90 VAL A CA 1
ATOM 728 C C . VAL A 1 90 ? 5.496 5.562 -4.357 1.00 94.31 90 VAL A C 1
ATOM 730 O O . VAL A 1 90 ? 6.068 5.281 -5.413 1.00 94.31 90 VAL A O 1
ATOM 733 N N . LEU A 1 91 ? 4.791 6.687 -4.223 1.00 94.50 91 LEU A N 1
ATOM 734 C CA . LEU A 1 91 ? 4.693 7.685 -5.291 1.00 94.50 91 LEU A CA 1
ATOM 735 C C . LEU A 1 91 ? 6.054 8.316 -5.602 1.00 94.50 91 LEU A C 1
ATOM 737 O O . LEU A 1 91 ? 6.398 8.482 -6.776 1.00 94.50 91 LEU A O 1
ATOM 741 N N . ASP A 1 92 ? 6.839 8.616 -4.571 1.00 95.31 92 ASP A N 1
ATOM 742 C CA . ASP A 1 92 ? 8.173 9.189 -4.723 1.00 95.31 92 ASP A CA 1
ATOM 743 C C . ASP A 1 92 ? 9.136 8.184 -5.373 1.00 95.31 92 ASP A C 1
ATOM 745 O O . ASP A 1 92 ? 9.833 8.527 -6.334 1.00 95.31 92 ASP A O 1
ATOM 749 N N . MET A 1 93 ? 9.084 6.913 -4.962 1.00 94.31 93 MET A N 1
ATOM 750 C CA . MET A 1 93 ? 9.852 5.836 -5.593 1.00 94.31 93 MET A CA 1
ATOM 751 C C . MET A 1 93 ? 9.483 5.651 -7.072 1.00 94.31 93 MET A C 1
ATOM 753 O O . MET A 1 93 ? 10.358 5.505 -7.928 1.00 94.31 93 MET A O 1
ATOM 757 N N . ASN A 1 94 ? 8.192 5.697 -7.407 1.00 94.31 94 ASN A N 1
ATOM 758 C CA . ASN A 1 94 ? 7.738 5.604 -8.795 1.00 94.31 94 ASN A CA 1
ATOM 759 C C . ASN A 1 94 ? 8.230 6.780 -9.643 1.00 94.31 94 ASN A C 1
ATOM 761 O O . ASN A 1 94 ? 8.613 6.586 -10.800 1.00 94.31 94 ASN A O 1
ATOM 765 N N . ARG A 1 95 ? 8.259 7.994 -9.082 1.00 93.81 95 ARG A N 1
ATOM 766 C CA . ARG A 1 95 ? 8.798 9.174 -9.769 1.00 93.81 95 ARG A CA 1
ATOM 767 C C . ARG A 1 95 ? 10.292 9.017 -10.052 1.00 93.81 95 ARG A C 1
ATOM 769 O O . ARG A 1 95 ? 10.721 9.316 -11.167 1.00 93.81 95 ARG A O 1
ATOM 776 N N . GLU A 1 96 ? 11.066 8.534 -9.084 1.00 94.81 96 GLU A N 1
ATOM 777 C CA . GLU A 1 96 ? 12.498 8.278 -9.267 1.00 94.81 96 GLU A CA 1
ATOM 778 C C . GLU A 1 96 ? 12.747 7.196 -10.329 1.00 94.81 96 GLU A C 1
ATOM 780 O O . GLU A 1 96 ? 13.536 7.395 -11.257 1.00 94.81 96 GLU A O 1
ATOM 785 N N . ASN A 1 97 ? 12.017 6.081 -10.254 1.00 93.00 97 ASN A N 1
ATOM 786 C CA . ASN A 1 97 ? 12.123 4.994 -11.225 1.00 93.00 97 ASN A CA 1
ATOM 787 C C . ASN A 1 97 ? 11.779 5.454 -12.644 1.00 93.00 97 ASN A C 1
ATOM 789 O O . ASN A 1 97 ? 12.485 5.102 -13.588 1.00 93.00 97 ASN A O 1
ATOM 793 N N . LEU A 1 98 ? 10.751 6.290 -12.808 1.00 93.81 98 LEU A N 1
ATOM 794 C CA . LEU A 1 98 ? 10.411 6.869 -14.107 1.00 93.81 98 LEU A CA 1
ATOM 795 C C . LEU A 1 98 ? 11.549 7.739 -14.666 1.00 93.81 98 LEU A C 1
ATOM 797 O O . LEU A 1 98 ? 11.796 7.728 -15.872 1.00 93.81 98 LEU A O 1
ATOM 801 N N . GLY A 1 99 ? 12.254 8.478 -13.804 1.00 92.56 99 GLY A N 1
ATOM 802 C CA . GLY A 1 99 ? 13.454 9.228 -14.180 1.00 92.56 99 GLY A CA 1
ATOM 803 C C . GLY A 1 99 ? 14.554 8.309 -14.713 1.00 92.56 99 GLY A C 1
ATOM 804 O O . GLY A 1 99 ? 15.024 8.497 -15.836 1.00 92.56 99 GLY A O 1
ATOM 805 N N . ARG A 1 100 ? 14.882 7.252 -13.962 1.00 92.50 100 ARG A N 1
ATOM 806 C CA . ARG A 1 100 ? 15.892 6.253 -14.355 1.00 92.50 100 ARG A CA 1
ATOM 807 C C . ARG A 1 100 ? 15.542 5.549 -15.667 1.00 92.50 100 ARG A C 1
ATOM 809 O O . ARG A 1 100 ? 16.417 5.341 -16.501 1.00 92.50 100 ARG A O 1
ATOM 816 N N . VAL A 1 101 ? 14.268 5.215 -15.888 1.00 93.12 101 VAL A N 1
ATOM 817 C CA . VAL A 1 101 ? 13.810 4.617 -17.156 1.00 93.12 101 VAL A CA 1
ATOM 818 C C . VAL A 1 101 ? 14.076 5.561 -18.327 1.00 93.12 101 VAL A C 1
ATOM 820 O O . VAL A 1 101 ? 14.656 5.136 -19.321 1.00 93.12 101 VAL A O 1
ATOM 823 N N . LYS A 1 102 ? 13.745 6.852 -18.202 1.00 91.31 102 LYS A N 1
ATOM 824 C CA . LYS A 1 102 ? 14.013 7.842 -19.261 1.00 91.31 102 LYS A CA 1
ATOM 825 C C . LYS A 1 102 ? 15.507 8.006 -19.546 1.00 91.31 102 LYS A C 1
ATOM 827 O O . LYS A 1 102 ? 15.905 8.160 -20.702 1.00 91.31 102 LYS A O 1
ATOM 832 N N . GLU A 1 103 ? 16.342 7.971 -18.511 1.00 93.38 103 GLU A N 1
ATOM 833 C CA . GLU A 1 103 ? 17.800 8.015 -18.665 1.00 93.38 103 GLU A CA 1
ATOM 834 C C . GLU A 1 103 ? 18.327 6.784 -19.411 1.00 93.38 103 GLU A C 1
ATOM 836 O O . GLU A 1 103 ? 19.107 6.925 -20.356 1.00 93.38 103 GLU A O 1
ATOM 841 N N . LEU A 1 104 ? 17.849 5.590 -19.048 1.00 90.12 104 LEU A N 1
ATOM 842 C CA . LEU A 1 104 ? 18.200 4.340 -19.721 1.00 90.12 104 LEU A CA 1
ATOM 843 C C . LEU A 1 104 ? 17.733 4.326 -21.179 1.00 90.12 104 LEU A C 1
ATOM 845 O O . LEU A 1 104 ? 18.510 3.970 -22.061 1.00 90.12 104 LEU A O 1
ATOM 849 N N . GLU A 1 105 ? 16.509 4.769 -21.463 1.00 89.81 105 GLU A N 1
ATOM 850 C CA . GLU A 1 105 ? 16.001 4.899 -22.833 1.00 89.81 105 GLU A CA 1
ATOM 851 C C . GLU A 1 105 ? 16.869 5.843 -23.675 1.00 89.81 105 GLU A C 1
ATOM 853 O O . GLU A 1 105 ? 17.181 5.551 -24.832 1.00 89.81 105 GLU A O 1
ATOM 858 N N . SER A 1 106 ? 17.304 6.966 -23.098 1.00 91.75 106 SER A N 1
ATOM 859 C CA . SER A 1 106 ? 18.214 7.906 -23.760 1.00 91.75 106 SER A CA 1
ATOM 860 C C . SER A 1 106 ? 19.587 7.281 -24.027 1.00 91.75 106 SER A C 1
ATOM 862 O O . SER A 1 106 ? 20.136 7.428 -25.124 1.00 91.75 106 SER A O 1
ATOM 864 N N . ALA A 1 107 ? 20.135 6.536 -23.062 1.00 89.31 107 ALA A N 1
ATOM 865 C CA . ALA A 1 107 ? 21.397 5.819 -23.224 1.00 89.31 107 ALA A CA 1
ATOM 866 C C . ALA A 1 107 ? 21.309 4.739 -24.317 1.00 89.31 107 ALA A C 1
ATOM 868 O O . ALA A 1 107 ? 22.190 4.669 -25.174 1.00 89.31 107 ALA A O 1
ATOM 869 N N . ILE A 1 108 ? 20.217 3.967 -24.349 1.00 87.56 108 ILE A N 1
ATOM 870 C CA . ILE A 1 108 ? 19.957 2.951 -25.379 1.00 87.56 108 ILE A CA 1
ATOM 871 C C . ILE A 1 108 ? 19.898 3.595 -26.764 1.00 87.56 108 ILE A C 1
ATOM 873 O O . ILE A 1 108 ? 20.569 3.120 -27.677 1.00 87.56 108 ILE A O 1
ATOM 877 N N . LYS A 1 109 ? 19.165 4.703 -26.928 1.00 88.00 109 LYS A N 1
ATOM 878 C CA . LYS A 1 109 ? 19.080 5.414 -28.216 1.00 88.00 109 LYS A CA 1
ATOM 879 C C . LYS A 1 109 ? 20.447 5.902 -28.698 1.00 88.00 109 LYS A C 1
ATOM 881 O O . LYS A 1 109 ? 20.771 5.762 -29.877 1.00 88.00 109 LYS A O 1
ATOM 886 N N . LYS A 1 110 ? 21.272 6.443 -27.795 1.00 88.88 110 LYS A N 1
ATOM 887 C CA . LYS A 1 110 ? 22.648 6.856 -28.124 1.00 88.88 110 LYS A CA 1
ATOM 888 C C . LYS A 1 110 ? 23.493 5.671 -28.579 1.00 88.88 110 LYS A C 1
ATOM 890 O O . LYS A 1 110 ? 24.237 5.797 -29.547 1.00 88.88 110 LYS A O 1
ATOM 895 N N . GLU A 1 111 ? 23.377 4.531 -27.908 1.00 88.69 111 GLU A N 1
ATOM 896 C CA . GLU A 1 111 ? 24.159 3.347 -28.255 1.00 88.69 111 GLU A CA 1
ATOM 897 C C . GLU A 1 111 ? 23.689 2.712 -29.570 1.00 88.69 111 GLU A C 1
ATOM 899 O O . GLU A 1 111 ? 24.512 2.380 -30.421 1.00 88.69 111 GLU A O 1
ATOM 904 N N . GLN A 1 112 ? 22.377 2.654 -29.812 1.00 82.88 112 GLN A N 1
ATOM 905 C CA . GLN A 1 112 ? 21.809 2.245 -31.099 1.00 82.88 112 GLN A CA 1
ATOM 906 C C . GLN A 1 112 ? 22.317 3.120 -32.251 1.00 82.88 112 GLN A C 1
ATOM 908 O O . GLN A 1 112 ? 22.672 2.596 -33.306 1.00 82.88 112 GLN A O 1
ATOM 913 N N . ALA A 1 113 ? 22.422 4.438 -32.047 1.00 82.25 113 ALA A N 1
ATOM 914 C CA . ALA A 1 113 ? 22.974 5.345 -33.051 1.00 82.25 113 ALA A CA 1
ATOM 915 C C . ALA A 1 113 ? 24.454 5.051 -33.356 1.00 82.25 113 ALA A C 1
ATOM 917 O O . ALA A 1 113 ? 24.849 5.052 -34.524 1.00 82.25 113 ALA A O 1
ATOM 918 N N . LYS A 1 114 ? 25.269 4.740 -32.337 1.00 83.31 114 LYS A N 1
ATOM 919 C CA . LYS A 1 114 ? 26.671 4.331 -32.538 1.00 83.31 114 LYS A CA 1
ATOM 920 C C . LYS A 1 114 ? 26.775 3.008 -33.289 1.00 83.31 114 LYS A C 1
ATOM 922 O O . LYS A 1 114 ? 27.553 2.908 -34.234 1.00 83.31 114 LYS A O 1
ATOM 927 N N . VAL A 1 115 ? 25.973 2.010 -32.911 1.00 82.75 115 VAL A N 1
ATOM 928 C CA . VAL A 1 115 ? 25.931 0.710 -33.601 1.00 82.75 115 VAL A CA 1
ATOM 929 C C . VAL A 1 115 ? 25.523 0.893 -35.063 1.00 82.75 115 VAL A C 1
ATOM 931 O O . VAL A 1 115 ? 26.153 0.317 -35.950 1.00 82.75 115 VAL A O 1
ATOM 934 N N . ALA A 1 116 ? 24.526 1.737 -35.340 1.00 80.44 116 ALA A N 1
ATOM 935 C CA . ALA A 1 116 ? 24.114 2.059 -36.702 1.00 80.44 116 ALA A CA 1
ATOM 936 C C . ALA A 1 116 ? 25.239 2.743 -37.499 1.00 80.44 116 ALA A C 1
ATOM 938 O O . ALA A 1 116 ? 25.474 2.378 -38.651 1.00 80.44 116 ALA A O 1
ATOM 939 N N . ALA A 1 117 ? 25.969 3.684 -36.893 1.00 83.62 117 ALA A N 1
ATOM 940 C CA . ALA A 1 117 ? 27.108 4.346 -37.529 1.00 83.62 117 ALA A CA 1
ATOM 941 C C . ALA A 1 117 ? 28.227 3.352 -37.886 1.00 83.62 117 ALA A C 1
ATOM 943 O O . ALA A 1 117 ? 28.648 3.297 -39.040 1.00 83.62 117 ALA A O 1
ATOM 944 N N . VAL A 1 118 ? 28.630 2.497 -36.939 1.00 83.00 118 VAL A N 1
ATOM 945 C CA . VAL A 1 118 ? 29.641 1.447 -37.167 1.00 83.00 118 VAL A CA 1
ATOM 946 C C . VAL A 1 118 ? 29.186 0.457 -38.241 1.00 83.00 118 VAL A C 1
ATOM 948 O O . VAL A 1 118 ? 29.980 0.049 -39.085 1.00 83.00 118 VAL A O 1
ATOM 951 N N . THR A 1 119 ? 27.900 0.097 -38.254 1.00 81.44 119 THR A N 1
ATOM 952 C CA . THR A 1 119 ? 27.335 -0.813 -39.263 1.00 81.44 119 THR A CA 1
ATOM 953 C C . THR A 1 119 ? 27.400 -0.214 -40.664 1.00 81.44 119 THR A C 1
ATOM 955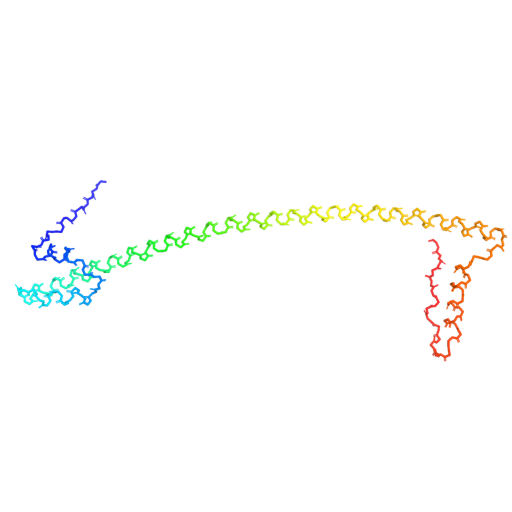 O O . THR A 1 119 ? 27.794 -0.900 -41.607 1.00 81.44 119 THR A O 1
ATOM 958 N N . ARG A 1 120 ? 27.081 1.078 -40.808 1.00 82.44 120 ARG A N 1
ATOM 959 C CA . ARG A 1 120 ? 27.205 1.790 -42.089 1.00 82.44 120 ARG A CA 1
ATOM 960 C C . ARG A 1 120 ? 28.660 1.900 -42.540 1.00 82.44 120 ARG A C 1
ATOM 962 O O . ARG A 1 120 ? 28.944 1.633 -43.702 1.00 82.44 120 ARG A O 1
ATOM 969 N N . GLU A 1 121 ? 29.584 2.248 -41.645 1.00 83.31 121 GLU A N 1
ATOM 970 C CA . GLU A 1 121 ? 31.012 2.327 -41.985 1.00 83.31 121 GLU A CA 1
ATOM 971 C C . GLU A 1 121 ? 31.585 0.973 -42.412 1.00 83.31 121 GLU A C 1
ATOM 973 O O . GLU A 1 121 ? 32.328 0.902 -43.392 1.00 83.31 121 GLU A O 1
ATOM 978 N N . ALA A 1 122 ? 31.219 -0.106 -41.718 1.00 83.12 122 ALA A N 1
ATOM 979 C CA . ALA A 1 122 ? 31.628 -1.453 -42.089 1.00 83.12 122 ALA A CA 1
ATOM 980 C C . ALA A 1 122 ? 31.087 -1.845 -43.472 1.00 83.12 122 ALA A C 1
ATOM 982 O O . ALA A 1 122 ? 31.846 -2.366 -44.288 1.00 83.12 122 ALA A O 1
ATOM 983 N N . ALA A 1 123 ? 29.824 -1.516 -43.772 1.00 80.56 123 ALA A N 1
ATOM 984 C CA . ALA A 1 123 ? 29.227 -1.753 -45.085 1.00 80.56 123 ALA A CA 1
ATOM 985 C C . ALA A 1 123 ? 29.951 -0.984 -46.206 1.00 80.56 123 ALA A C 1
ATOM 987 O O . ALA A 1 123 ? 30.287 -1.578 -47.227 1.00 80.56 123 ALA A O 1
ATOM 988 N N . ILE A 1 124 ? 30.266 0.303 -46.002 1.00 84.06 124 ILE A N 1
ATOM 989 C CA . ILE A 1 124 ? 31.025 1.122 -46.970 1.00 84.06 124 ILE A CA 1
ATOM 990 C C . ILE A 1 124 ? 32.420 0.532 -47.220 1.00 84.06 124 ILE A C 1
ATOM 992 O O . ILE A 1 124 ? 32.920 0.562 -48.342 1.00 84.06 124 ILE A O 1
ATOM 996 N N . ARG A 1 125 ? 33.054 -0.020 -46.181 1.00 86.50 125 ARG A N 1
ATOM 997 C CA . ARG A 1 125 ? 34.390 -0.627 -46.264 1.00 86.50 125 ARG A CA 1
ATOM 998 C C . ARG A 1 125 ? 34.376 -2.087 -46.731 1.00 86.50 125 ARG A C 1
ATOM 1000 O O . ARG A 1 125 ? 35.442 -2.694 -46.789 1.00 86.50 125 ARG A O 1
ATOM 1007 N N . GLY A 1 126 ? 33.207 -2.661 -47.030 1.00 83.69 126 GLY A N 1
ATOM 1008 C CA . GLY A 1 126 ? 33.071 -4.072 -47.410 1.00 83.69 126 GLY A CA 1
ATOM 1009 C C . GLY A 1 126 ? 33.477 -5.053 -46.302 1.00 83.69 126 GLY A C 1
ATOM 1010 O O . GLY A 1 126 ? 33.859 -6.184 -46.588 1.00 83.69 126 GLY A O 1
ATOM 1011 N N . ILE A 1 127 ? 33.438 -4.619 -45.039 1.00 80.50 127 ILE A N 1
ATOM 1012 C CA . ILE A 1 127 ? 33.798 -5.429 -43.874 1.00 80.50 127 ILE A CA 1
ATOM 1013 C C . ILE A 1 127 ? 32.548 -6.172 -43.394 1.00 80.50 127 ILE A C 1
ATOM 1015 O O . ILE A 1 127 ? 31.571 -5.555 -42.968 1.00 80.50 127 ILE A O 1
ATOM 1019 N N . GLU A 1 128 ? 32.588 -7.506 -43.394 1.00 74.38 128 GLU A N 1
ATOM 1020 C CA . GLU A 1 128 ? 31.544 -8.309 -42.757 1.00 74.38 128 GLU A CA 1
ATOM 1021 C C . GLU A 1 128 ? 31.648 -8.223 -41.229 1.00 74.38 128 GLU A C 1
ATOM 1023 O O . GLU A 1 128 ? 32.597 -8.718 -40.616 1.00 74.38 128 GLU A O 1
ATOM 1028 N N . LEU A 1 129 ? 30.641 -7.626 -40.588 1.00 75.75 129 LEU A N 1
ATOM 1029 C CA . LEU A 1 129 ? 30.574 -7.589 -39.130 1.00 75.75 129 LEU A CA 1
ATOM 1030 C C . LEU A 1 129 ? 30.230 -8.981 -38.560 1.00 75.75 129 LEU A C 1
ATOM 1032 O O . LEU A 1 129 ? 29.246 -9.592 -38.994 1.00 75.75 129 LEU A O 1
ATOM 1036 N N . PRO A 1 130 ? 30.941 -9.467 -37.520 1.00 71.06 130 PRO A N 1
ATOM 1037 C CA . PRO A 1 130 ? 30.680 -10.773 -36.903 1.00 71.06 130 PRO A CA 1
ATOM 1038 C C . PRO A 1 130 ? 29.227 -10.965 -36.442 1.00 71.06 130 PRO A C 1
ATOM 1040 O O . PRO A 1 130 ? 28.674 -12.060 -36.546 1.00 71.06 130 PRO A O 1
ATOM 1043 N N . TYR A 1 131 ? 28.579 -9.892 -35.976 1.00 65.56 131 TYR A N 1
ATOM 1044 C CA . TYR A 1 131 ? 27.188 -9.929 -35.520 1.00 65.56 131 TYR A CA 1
ATOM 1045 C C . TYR A 1 131 ? 26.181 -10.001 -36.681 1.00 65.56 131 TYR A C 1
ATOM 1047 O O . TYR A 1 131 ? 25.161 -10.680 -36.568 1.00 65.56 131 TYR A O 1
ATOM 1055 N N . ALA A 1 132 ? 26.492 -9.380 -37.825 1.00 61.41 132 ALA A N 1
ATOM 1056 C CA . ALA A 1 132 ? 25.696 -9.504 -39.047 1.00 61.41 132 ALA A CA 1
ATOM 1057 C C . ALA A 1 132 ? 25.770 -10.935 -39.601 1.00 61.41 132 ALA A C 1
ATOM 1059 O O . ALA A 1 132 ? 24.743 -11.516 -39.951 1.00 61.41 132 ALA A O 1
ATOM 1060 N N . ARG A 1 133 ? 26.960 -11.555 -39.563 1.00 56.22 133 ARG A N 1
ATOM 1061 C CA . ARG A 1 133 ? 27.146 -12.969 -39.918 1.00 56.22 133 ARG A CA 1
ATOM 1062 C C . ARG A 1 133 ? 26.386 -13.900 -38.971 1.00 56.22 133 ARG A C 1
ATOM 1064 O O . ARG A 1 133 ? 25.717 -14.815 -39.435 1.00 56.22 133 ARG A O 1
ATOM 1071 N N . ALA A 1 134 ? 26.409 -13.654 -37.660 1.00 58.44 134 ALA A N 1
ATOM 1072 C CA . ALA A 1 134 ? 25.654 -14.452 -36.687 1.00 58.44 134 ALA A CA 1
ATOM 1073 C C . ALA A 1 134 ? 24.124 -14.327 -36.858 1.00 58.44 134 ALA A C 1
ATOM 1075 O O . ALA A 1 134 ? 23.407 -15.327 -36.761 1.00 58.44 134 ALA A O 1
ATOM 1076 N N . ALA A 1 135 ? 23.616 -13.125 -37.154 1.00 62.03 135 ALA A N 1
ATOM 1077 C CA . ALA A 1 135 ? 22.203 -12.896 -37.458 1.00 62.03 135 ALA A CA 1
ATOM 1078 C C . ALA A 1 135 ? 21.783 -13.551 -38.787 1.00 62.03 135 ALA A C 1
ATOM 1080 O O . ALA A 1 135 ? 20.736 -14.198 -38.845 1.00 62.03 135 ALA A O 1
ATOM 1081 N N . ALA A 1 136 ? 22.621 -13.464 -39.826 1.00 58.91 136 ALA A N 1
ATOM 1082 C CA . ALA A 1 136 ? 22.411 -14.143 -41.103 1.00 58.91 136 ALA A CA 1
ATOM 1083 C C . ALA A 1 136 ? 22.435 -15.671 -40.952 1.00 58.91 136 ALA A C 1
ATOM 1085 O O . ALA A 1 136 ? 21.577 -16.349 -41.505 1.00 58.91 136 ALA A O 1
ATOM 1086 N N . VAL A 1 137 ? 23.339 -16.220 -40.133 1.00 56.44 137 VAL A N 1
ATOM 1087 C CA . VAL A 1 137 ? 23.394 -17.657 -39.817 1.00 56.44 137 VAL A CA 1
ATOM 1088 C C . VAL A 1 137 ? 22.147 -18.108 -39.052 1.00 56.44 137 VAL A C 1
ATOM 1090 O O . VAL A 1 137 ? 21.589 -19.151 -39.382 1.00 56.44 137 VAL A O 1
ATOM 1093 N N . LYS A 1 138 ? 21.644 -17.329 -38.080 1.00 61.06 138 LYS A N 1
ATOM 1094 C CA . LYS A 1 138 ? 20.356 -17.629 -37.422 1.00 61.06 138 LYS A CA 1
ATOM 1095 C C . LYS A 1 138 ? 19.185 -17.607 -38.415 1.00 61.06 138 LYS A C 1
ATOM 1097 O O . LYS A 1 138 ? 18.378 -18.532 -38.391 1.00 61.06 138 LYS A O 1
ATOM 1102 N N . ARG A 1 139 ? 19.115 -16.608 -39.308 1.00 57.56 139 ARG A N 1
ATOM 1103 C CA . ARG A 1 139 ? 18.082 -16.514 -40.362 1.00 57.56 139 ARG A CA 1
ATOM 1104 C C . ARG A 1 139 ? 18.171 -17.676 -41.361 1.00 57.56 139 ARG A C 1
ATOM 1106 O O . ARG A 1 139 ? 17.164 -18.311 -41.646 1.00 57.56 139 ARG A O 1
ATOM 1113 N N . ALA A 1 140 ? 19.370 -18.026 -41.819 1.00 56.06 140 ALA A N 1
ATOM 1114 C CA . ALA A 1 140 ? 19.602 -19.155 -42.721 1.00 56.06 140 ALA A CA 1
ATOM 1115 C C . ALA A 1 140 ? 19.259 -20.504 -42.068 1.00 56.06 140 ALA A C 1
ATOM 1117 O O . ALA A 1 140 ? 18.722 -21.393 -42.725 1.00 56.06 140 ALA A O 1
ATOM 1118 N N . ARG A 1 141 ? 19.503 -20.656 -40.761 1.00 58.56 141 ARG A N 1
ATOM 1119 C CA . ARG A 1 141 ? 19.148 -21.864 -40.001 1.00 58.56 141 ARG A CA 1
ATOM 1120 C C . ARG A 1 141 ? 17.640 -21.995 -39.774 1.00 58.56 141 ARG A C 1
ATOM 1122 O O . ARG A 1 141 ? 17.132 -23.108 -39.781 1.00 58.56 141 ARG A O 1
ATOM 1129 N N . ALA A 1 142 ? 16.922 -20.880 -39.629 1.00 58.62 142 ALA A N 1
ATOM 1130 C CA . ALA A 1 142 ? 15.458 -20.878 -39.599 1.00 58.62 142 ALA A CA 1
ATOM 1131 C C . ALA A 1 142 ? 14.858 -21.286 -40.957 1.00 58.62 142 ALA A C 1
ATOM 1133 O O . ALA A 1 142 ? 13.872 -22.012 -40.997 1.00 58.62 142 ALA A O 1
ATOM 1134 N N . LEU A 1 143 ? 15.497 -20.887 -42.063 1.00 56.06 143 LEU A N 1
ATOM 1135 C CA . LEU A 1 143 ? 15.078 -21.232 -43.429 1.00 56.06 143 LEU A CA 1
ATOM 1136 C C . LEU A 1 143 ? 15.444 -22.661 -43.862 1.00 56.06 143 LEU A C 1
ATOM 1138 O O . LEU A 1 143 ? 14.870 -23.172 -44.816 1.00 56.06 143 LEU A O 1
ATOM 1142 N N . THR A 1 144 ? 16.395 -23.308 -43.184 1.00 55.56 144 THR A N 1
ATOM 1143 C CA . THR A 1 144 ? 16.879 -24.663 -43.516 1.00 55.56 144 THR A CA 1
ATOM 1144 C C . THR A 1 144 ? 16.497 -25.717 -42.472 1.00 55.56 144 THR A C 1
ATOM 1146 O O . THR A 1 144 ? 16.940 -26.862 -42.562 1.00 55.56 144 THR A O 1
ATOM 1149 N N . SER A 1 145 ? 15.669 -25.363 -41.481 1.00 49.03 145 SER A N 1
ATOM 1150 C CA . SER A 1 145 ? 15.193 -26.326 -40.486 1.00 49.03 145 SER A CA 1
ATOM 1151 C C . SER A 1 145 ? 14.204 -27.317 -41.133 1.00 49.03 145 SER A C 1
ATOM 1153 O O . SER A 1 145 ? 13.236 -26.869 -41.748 1.00 49.03 145 SER A O 1
ATOM 1155 N N . PRO A 1 146 ? 14.379 -28.650 -41.001 1.00 50.25 146 PRO A N 1
ATOM 1156 C CA . PRO A 1 146 ? 13.603 -29.652 -41.747 1.00 50.25 146 PRO A CA 1
ATOM 1157 C C . PRO A 1 146 ? 12.170 -29.859 -41.232 1.00 50.25 146 PRO A C 1
ATOM 1159 O O . PRO A 1 146 ? 11.425 -30.670 -41.779 1.00 50.25 146 PRO A O 1
ATOM 1162 N N . SER A 1 147 ? 11.763 -29.167 -40.167 1.00 50.06 147 SER A N 1
ATOM 1163 C CA . SER A 1 147 ? 10.379 -29.177 -39.702 1.00 50.06 147 SER A CA 1
ATOM 1164 C C . SER A 1 147 ? 9.558 -28.254 -40.600 1.00 50.06 147 SER A C 1
ATOM 1166 O O . SER A 1 147 ? 9.544 -27.043 -40.383 1.00 50.06 147 SER A O 1
ATOM 1168 N N . GLY A 1 148 ? 8.930 -28.827 -41.629 1.00 47.38 148 GLY A N 1
ATOM 1169 C CA . GLY A 1 148 ? 8.130 -28.151 -42.654 1.00 47.38 148 GLY A CA 1
ATOM 1170 C C . GLY A 1 148 ? 6.980 -27.281 -42.132 1.00 47.38 148 GLY A C 1
ATOM 1171 O O . GLY A 1 148 ? 5.817 -27.633 -42.280 1.00 47.38 148 GLY A O 1
ATOM 1172 N N . SER A 1 149 ? 7.304 -26.109 -41.593 1.00 43.25 149 SER A N 1
ATOM 1173 C CA . SER A 1 149 ? 6.370 -25.008 -41.372 1.00 43.25 149 SER A CA 1
ATOM 1174 C C . SER A 1 149 ? 6.718 -23.900 -42.358 1.00 43.25 149 SER A C 1
ATOM 1176 O O . SER A 1 149 ? 7.497 -22.992 -42.074 1.00 43.25 149 SER A O 1
ATOM 1178 N N . SER A 1 150 ? 6.195 -24.034 -43.572 1.00 46.12 150 SER A N 1
ATOM 1179 C CA . SER A 1 150 ? 6.371 -23.076 -44.654 1.00 46.12 150 SER A CA 1
ATOM 1180 C C . SER A 1 150 ? 5.746 -21.720 -44.307 1.00 46.12 150 SER A C 1
ATOM 1182 O O . SER A 1 150 ? 4.541 -21.634 -44.101 1.00 46.12 150 SER A O 1
ATOM 1184 N N . VAL A 1 151 ? 6.578 -20.675 -44.362 1.00 45.94 151 VAL A N 1
ATOM 1185 C CA . VAL A 1 151 ? 6.242 -19.354 -44.925 1.00 45.94 151 VAL A CA 1
ATOM 1186 C C . VAL A 1 151 ? 5.097 -18.604 -44.224 1.00 45.94 151 VAL A C 1
ATOM 1188 O O . VAL A 1 151 ? 3.988 -18.540 -44.738 1.00 45.94 151 VAL A O 1
ATOM 1191 N N . ALA A 1 152 ? 5.373 -17.956 -43.088 1.00 42.19 152 ALA A N 1
ATOM 1192 C CA . ALA A 1 152 ? 4.500 -16.869 -42.610 1.00 42.19 152 ALA A CA 1
ATOM 1193 C C . ALA A 1 152 ? 5.184 -15.794 -41.752 1.00 42.19 152 ALA A C 1
ATOM 1195 O O . ALA A 1 152 ? 4.618 -14.723 -41.585 1.00 42.19 152 ALA A O 1
ATOM 1196 N N . GLU A 1 153 ? 6.403 -16.007 -41.257 1.00 46.00 153 GLU A N 1
ATOM 1197 C CA . GLU A 1 153 ? 7.107 -14.976 -40.479 1.00 46.00 153 GLU A CA 1
ATOM 1198 C C . GLU A 1 153 ? 8.489 -14.691 -41.068 1.00 46.00 153 GLU A C 1
ATOM 1200 O O . GLU A 1 153 ? 9.513 -14.660 -40.389 1.00 46.00 153 GLU A O 1
ATOM 1205 N N . ALA A 1 154 ? 8.523 -14.440 -42.379 1.00 44.97 154 ALA A N 1
ATOM 1206 C CA . ALA A 1 154 ? 9.546 -13.567 -42.937 1.00 44.97 154 ALA A CA 1
ATOM 1207 C C . ALA A 1 154 ? 9.222 -12.142 -42.468 1.00 44.97 154 ALA A C 1
ATOM 1209 O O . ALA A 1 154 ? 8.548 -11.378 -43.144 1.00 44.97 154 ALA A O 1
ATOM 1210 N N . ILE A 1 155 ? 9.640 -11.878 -41.231 1.00 45.38 155 ILE A N 1
ATOM 1211 C CA . ILE A 1 155 ? 9.880 -10.594 -40.579 1.00 45.38 155 ILE A CA 1
ATOM 1212 C C . ILE A 1 155 ? 9.774 -9.415 -41.565 1.00 45.38 155 ILE A C 1
ATOM 1214 O O . ILE A 1 155 ? 10.736 -9.090 -42.261 1.00 45.38 155 ILE A O 1
ATOM 1218 N N . CYS A 1 156 ? 8.620 -8.746 -41.573 1.00 44.25 156 CYS A N 1
ATOM 1219 C CA . CYS A 1 156 ? 8.518 -7.351 -41.989 1.00 44.25 156 CYS A CA 1
ATOM 1220 C C . CYS A 1 156 ? 9.202 -6.496 -40.917 1.00 44.25 156 CYS A C 1
ATOM 1222 O O . CYS A 1 156 ? 8.562 -5.996 -39.998 1.00 44.25 156 CYS A O 1
ATOM 1224 N N . ILE A 1 157 ? 10.521 -6.365 -41.011 1.00 51.38 157 ILE A N 1
ATOM 1225 C CA . ILE A 1 157 ? 11.249 -5.235 -40.435 1.00 51.38 157 ILE A CA 1
ATOM 1226 C C . ILE A 1 157 ? 12.110 -4.722 -41.574 1.00 51.38 157 ILE A C 1
ATOM 1228 O O . ILE A 1 157 ? 13.201 -5.237 -41.800 1.00 51.38 157 ILE A O 1
ATOM 1232 N N . ASP A 1 158 ? 11.495 -3.862 -42.379 1.00 52.06 158 ASP A N 1
ATOM 1233 C CA . ASP A 1 158 ? 12.070 -2.638 -42.941 1.00 52.06 158 ASP A CA 1
ATOM 1234 C C . ASP A 1 158 ? 11.136 -2.155 -44.057 1.00 52.06 158 ASP A C 1
ATOM 1236 O O . ASP A 1 158 ? 11.139 -2.715 -45.153 1.00 52.06 158 ASP A O 1
ATOM 1240 N N . GLN A 1 159 ? 10.329 -1.130 -43.763 1.00 39.94 159 GLN A N 1
ATOM 1241 C CA . GLN A 1 159 ? 10.051 -0.036 -44.695 1.00 39.94 159 GLN A CA 1
ATOM 1242 C C . GLN A 1 159 ? 9.470 1.170 -43.932 1.00 39.94 159 GLN A C 1
ATOM 1244 O O . GLN A 1 159 ? 8.477 1.032 -43.219 1.00 39.94 159 GLN A O 1
ATOM 1249 N N . ASP A 1 160 ? 10.162 2.297 -44.133 1.00 36.41 160 ASP A N 1
ATOM 1250 C CA . ASP A 1 160 ? 10.015 3.685 -43.651 1.00 36.41 160 ASP A CA 1
ATOM 1251 C C . ASP A 1 160 ? 10.526 4.067 -42.245 1.00 36.41 160 ASP A C 1
ATOM 1253 O O . ASP A 1 160 ? 9.863 3.799 -41.218 1.00 36.41 160 ASP A O 1
#

Foldseek 3Di:
DDPPPPVPPQDPVNVVLVVVPDQDLVSQLVVLVPDPDDPVVSVVSSVVVVVVNVVVVVVVVVVVVVVVVVVVVVVVVVVVVVVVVVVVVVVVVVVVVVVVVVVVVVVVVVVVVVVVVVVVVCVVVVHDDPVNVVVVVVVVCVVPPPPPPDDDPPDPDDDD